Protein AF-A0A8R1DYJ7-F1 (afdb_monomer)

Solvent-accessible surface area (backbone atoms only — not comparable to full-atom values): 6327 Å² total; per-residue (Å²): 142,82,94,68,93,82,84,75,61,79,80,60,71,29,80,82,81,41,103,53,76,79,50,65,67,56,54,32,52,53,35,37,75,46,55,18,46,70,68,60,24,51,51,48,42,57,52,53,61,76,42,48,66,57,46,63,75,16,69,88,36,70,67,53,33,47,53,51,48,55,51,51,48,51,53,42,56,57,52,40,71,75,48,54,72,62,34,40,50,20,47,52,51,44,53,51,49,46,53,49,53,44,54,52,57,62,71,76,106

Organism: Caenorhabditis japonica (NCBI:txid281687)

Nearest PDB structures (foldseek):
  7xgg-assembly2_D  TM=5.601E-01  e=3.342E+00  synthetic construct

Foldseek 3Di:
DDDDPPQDFQAPLCVPPPPDRDDLVRQLVLLVVLVADSVLSVVLSVLVVVLVVQCVVCVVPPVSNSVSSVVSVVVNLVSQVVPDPRNVVSVVVSVVVSSVSVVVVVVVD

Structure (mmCIF, N/CA/C/O backbone):
data_AF-A0A8R1DYJ7-F1
#
_entry.id   AF-A0A8R1DYJ7-F1
#
loop_
_atom_site.group_PDB
_atom_site.id
_atom_site.type_symbol
_atom_site.label_atom_id
_atom_site.label_alt_id
_atom_site.label_comp_id
_atom_site.label_asym_id
_atom_site.label_entity_id
_atom_site.label_seq_id
_atom_site.pdbx_PDB_ins_code
_atom_site.Cartn_x
_atom_site.Cartn_y
_atom_site.Cartn_z
_atom_site.occupancy
_atom_site.B_iso_o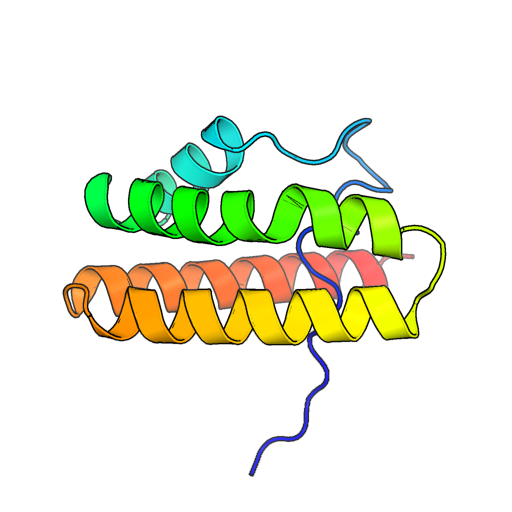r_equiv
_atom_site.auth_seq_id
_atom_site.auth_comp_id
_atom_site.auth_asym_id
_atom_site.auth_atom_id
_atom_site.pdbx_PDB_model_num
ATOM 1 N N . MET A 1 1 ? 14.687 14.356 11.577 1.00 37.66 1 MET A N 1
ATOM 2 C CA . MET A 1 1 ? 15.605 14.055 10.454 1.00 37.66 1 MET A CA 1
ATOM 3 C C . MET A 1 1 ? 16.116 12.627 10.605 1.00 37.66 1 MET A C 1
ATOM 5 O O . MET A 1 1 ? 16.914 12.376 11.494 1.00 37.66 1 MET A O 1
ATOM 9 N N . CYS A 1 2 ? 15.629 11.687 9.793 1.00 27.88 2 CYS A N 1
ATOM 10 C CA . CYS A 1 2 ? 16.118 10.304 9.744 1.00 27.88 2 CYS A CA 1
ATOM 11 C C . CYS A 1 2 ? 16.215 9.884 8.277 1.00 27.88 2 CYS A C 1
ATOM 13 O O . CYS A 1 2 ? 15.250 9.438 7.664 1.00 27.88 2 CYS A O 1
ATOM 15 N N . LYS A 1 3 ? 17.403 10.109 7.714 1.00 33.09 3 LYS A N 1
ATOM 16 C CA . LYS A 1 3 ? 17.831 9.602 6.412 1.00 33.09 3 LYS A CA 1
ATOM 17 C C . LYS A 1 3 ? 18.110 8.108 6.566 1.00 33.09 3 LYS A C 1
ATOM 19 O O . LYS A 1 3 ? 19.193 7.748 7.008 1.00 33.09 3 LYS A O 1
ATOM 24 N N . LEU A 1 4 ? 17.155 7.247 6.232 1.00 33.81 4 LEU A N 1
ATOM 25 C CA . LEU A 1 4 ? 17.423 5.823 6.037 1.00 33.81 4 LEU A CA 1
ATOM 26 C C . LEU A 1 4 ? 16.694 5.352 4.784 1.00 33.81 4 LEU A C 1
ATOM 28 O O . LEU A 1 4 ? 15.472 5.229 4.755 1.00 33.81 4 LEU A O 1
ATOM 32 N N . PHE A 1 5 ? 17.494 5.116 3.751 1.00 36.94 5 PHE A N 1
ATOM 33 C CA . PHE A 1 5 ? 17.145 4.427 2.521 1.00 36.94 5 PHE A CA 1
ATOM 34 C C . PHE A 1 5 ? 16.600 3.030 2.857 1.00 36.94 5 PHE A C 1
ATOM 36 O O . PHE A 1 5 ? 17.359 2.078 2.998 1.00 36.94 5 PHE A O 1
ATOM 43 N N . VAL A 1 6 ? 15.284 2.900 3.018 1.00 38.75 6 VAL A N 1
ATOM 44 C CA . VAL A 1 6 ? 14.596 1.601 3.112 1.00 38.75 6 VAL A CA 1
ATOM 45 C C . VAL A 1 6 ? 13.898 1.370 1.777 1.00 38.75 6 VAL A C 1
ATOM 47 O O . VAL A 1 6 ? 12.678 1.377 1.678 1.00 38.75 6 VAL A O 1
ATOM 50 N N . ALA A 1 7 ? 14.711 1.281 0.727 1.00 37.66 7 ALA A N 1
ATOM 51 C CA . ALA A 1 7 ? 14.278 1.107 -0.654 1.00 37.66 7 ALA A CA 1
ATOM 52 C C . ALA A 1 7 ? 14.714 -0.265 -1.173 1.00 37.66 7 ALA A C 1
ATOM 54 O O . ALA A 1 7 ? 15.347 -0.360 -2.212 1.00 37.66 7 ALA A O 1
ATOM 55 N N . VAL A 1 8 ? 14.438 -1.315 -0.400 1.00 42.59 8 VAL A N 1
ATOM 56 C CA . VAL A 1 8 ? 14.426 -2.710 -0.852 1.00 42.59 8 VAL A CA 1
ATOM 57 C C . VAL A 1 8 ? 13.574 -3.472 0.167 1.00 42.59 8 VAL A C 1
ATOM 59 O O . VAL A 1 8 ? 14.092 -3.787 1.227 1.00 42.59 8 VAL A O 1
ATOM 62 N N . ALA A 1 9 ? 12.276 -3.712 -0.051 1.00 45.94 9 ALA A N 1
ATOM 63 C CA . ALA A 1 9 ? 11.552 -4.606 0.877 1.00 45.94 9 ALA A CA 1
ATOM 64 C C . ALA A 1 9 ? 10.233 -5.228 0.391 1.00 45.94 9 ALA A C 1
ATOM 66 O O . ALA A 1 9 ? 9.608 -5.929 1.175 1.00 45.94 9 ALA A O 1
ATOM 67 N N . LEU A 1 10 ? 9.785 -5.030 -0.852 1.00 43.50 10 LEU A N 1
ATOM 68 C CA . LEU A 1 10 ? 8.628 -5.796 -1.357 1.00 43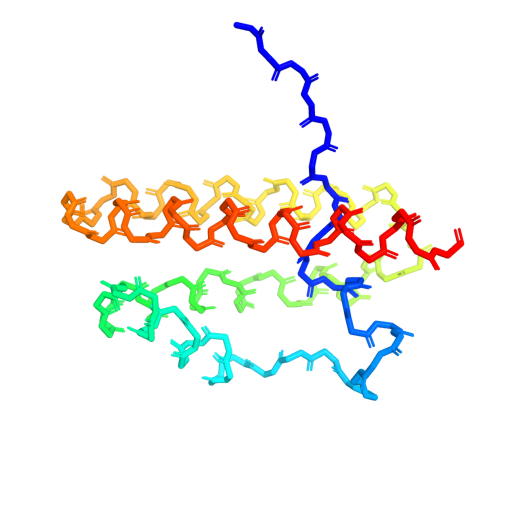.50 10 LEU A CA 1
ATOM 69 C C . LEU A 1 10 ? 8.945 -6.655 -2.587 1.00 43.50 10 LEU A C 1
ATOM 71 O O . LEU A 1 10 ? 8.266 -7.647 -2.807 1.00 43.50 10 LEU A O 1
ATOM 75 N N . LEU A 1 11 ? 10.034 -6.371 -3.313 1.00 42.09 11 LEU A N 1
ATOM 76 C CA . LEU A 1 11 ? 10.450 -7.169 -4.479 1.00 42.09 11 LEU A CA 1
ATOM 77 C C . LEU A 1 11 ? 11.728 -8.001 -4.278 1.00 42.09 11 LEU A C 1
ATOM 79 O O . LEU A 1 11 ? 12.087 -8.758 -5.170 1.00 42.09 11 LEU A O 1
ATOM 83 N N . ALA A 1 12 ? 12.418 -7.893 -3.135 1.00 38.59 12 ALA A N 1
ATOM 84 C CA . ALA A 1 12 ? 13.665 -8.640 -2.900 1.00 38.59 12 ALA A CA 1
ATOM 85 C C . ALA A 1 12 ? 13.611 -9.653 -1.748 1.00 38.59 12 ALA A C 1
ATOM 87 O O . ALA A 1 12 ? 14.539 -10.443 -1.622 1.00 38.59 12 ALA A O 1
ATOM 88 N N . ILE A 1 13 ? 12.549 -9.681 -0.928 1.00 40.88 13 ILE A N 1
ATOM 89 C CA . ILE A 1 13 ? 12.423 -10.713 0.125 1.00 40.88 13 ILE A CA 1
ATOM 90 C C . ILE A 1 13 ? 12.038 -12.077 -0.477 1.00 40.88 13 ILE A C 1
ATOM 92 O O . ILE A 1 13 ? 12.198 -13.108 0.162 1.00 40.88 13 ILE A O 1
ATOM 96 N N . THR A 1 14 ? 11.568 -12.120 -1.727 1.00 41.50 14 THR A N 1
ATOM 97 C CA . THR A 1 14 ? 11.221 -13.384 -2.392 1.00 41.50 14 THR A CA 1
ATOM 98 C C . THR A 1 14 ? 12.372 -14.010 -3.169 1.00 41.50 14 THR A C 1
ATOM 100 O O . THR A 1 14 ? 12.313 -15.205 -3.432 1.00 41.50 14 THR A O 1
ATOM 103 N N . ALA A 1 15 ? 13.454 -13.275 -3.461 1.00 37.03 15 ALA A N 1
ATOM 104 C CA . ALA A 1 15 ? 14.566 -13.764 -4.288 1.00 37.03 15 ALA A CA 1
ATOM 105 C C . ALA A 1 15 ? 15.311 -14.987 -3.709 1.00 37.03 15 ALA A C 1
ATOM 107 O O . ALA A 1 15 ? 16.148 -15.576 -4.385 1.00 37.03 15 ALA A O 1
ATOM 108 N N . SER A 1 16 ? 15.008 -15.383 -2.475 1.00 42.09 16 SER A N 1
ATOM 109 C CA . SER A 1 16 ? 15.699 -16.436 -1.735 1.00 42.09 16 SER A CA 1
ATOM 110 C C . SER A 1 16 ? 14.794 -17.512 -1.129 1.00 42.09 16 SER A C 1
ATOM 112 O O . SER A 1 16 ? 15.319 -18.482 -0.588 1.00 42.09 16 SER A O 1
ATOM 114 N N . ALA A 1 17 ? 13.464 -17.386 -1.223 1.00 41.19 17 ALA A N 1
ATOM 115 C CA . ALA A 1 17 ? 12.547 -18.403 -0.691 1.00 41.19 17 ALA A CA 1
ATOM 116 C C . ALA A 1 17 ? 11.245 -18.602 -1.487 1.00 41.19 17 ALA A C 1
ATOM 118 O O . ALA A 1 17 ? 10.660 -19.675 -1.378 1.00 41.19 17 ALA A O 1
ATOM 119 N N . HIS A 1 18 ? 10.798 -17.643 -2.311 1.00 37.84 18 HIS A N 1
ATOM 120 C CA . HIS A 1 18 ? 9.570 -17.779 -3.106 1.00 37.84 18 HIS A CA 1
ATOM 121 C C . HIS A 1 18 ? 9.858 -17.572 -4.604 1.00 37.84 18 HIS A C 1
ATOM 123 O O . HIS A 1 18 ? 10.329 -16.504 -4.991 1.00 37.84 18 HIS A O 1
ATOM 129 N N . PRO A 1 19 ? 9.550 -18.551 -5.479 1.00 41.38 19 PRO A N 1
ATOM 130 C CA . PRO A 1 19 ? 9.885 -18.504 -6.907 1.00 41.38 19 PRO A CA 1
ATOM 131 C C . PRO A 1 19 ? 9.136 -17.423 -7.715 1.00 41.38 19 PRO A C 1
ATOM 133 O O . PRO A 1 19 ? 9.342 -17.320 -8.923 1.00 41.38 19 PRO A O 1
ATOM 136 N N . ALA A 1 20 ? 8.293 -16.604 -7.079 1.00 52.72 20 ALA A N 1
ATOM 137 C CA . ALA A 1 20 ? 7.571 -15.503 -7.703 1.00 52.72 20 ALA A CA 1
ATOM 138 C C . ALA A 1 20 ? 7.379 -14.325 -6.722 1.00 52.72 20 ALA A C 1
ATOM 140 O O . ALA A 1 20 ? 7.338 -14.537 -5.505 1.00 52.72 20 ALA A O 1
ATOM 141 N N . PRO A 1 21 ? 7.271 -13.075 -7.220 1.00 57.31 21 PRO A N 1
ATOM 142 C CA . PRO A 1 21 ? 6.777 -11.958 -6.416 1.00 57.31 21 PRO A CA 1
ATOM 143 C C . PRO A 1 21 ? 5.356 -12.261 -5.901 1.00 57.31 21 PRO A C 1
ATOM 145 O O . PRO A 1 21 ? 4.596 -12.917 -6.617 1.00 57.31 21 PRO A O 1
ATOM 148 N N . PRO A 1 22 ? 4.993 -11.798 -4.689 1.00 67.62 22 PRO A N 1
ATOM 149 C CA . PRO A 1 22 ? 3.674 -12.061 -4.126 1.00 67.62 22 PRO A CA 1
ATOM 150 C C . PRO A 1 22 ? 2.588 -11.410 -4.987 1.00 67.62 22 PRO A C 1
ATOM 152 O O . PRO A 1 22 ? 2.763 -10.303 -5.510 1.00 67.62 22 PRO A O 1
ATOM 155 N N . THR A 1 23 ? 1.465 -12.102 -5.138 1.00 79.31 23 THR A N 1
ATOM 156 C CA . THR A 1 23 ? 0.281 -11.585 -5.832 1.00 79.31 23 THR A CA 1
ATOM 157 C C . THR A 1 23 ? -0.426 -10.505 -5.007 1.00 79.31 23 THR A C 1
ATOM 159 O O . THR A 1 23 ? -0.239 -10.401 -3.794 1.00 79.31 23 THR A O 1
ATOM 162 N N . GLY A 1 24 ? -1.268 -9.690 -5.655 1.00 79.94 24 GLY A N 1
ATOM 163 C CA . GLY A 1 24 ? -2.058 -8.661 -4.966 1.00 79.94 24 GLY A CA 1
ATOM 164 C C . GLY A 1 24 ? -2.949 -9.237 -3.858 1.00 79.94 24 GLY A C 1
ATOM 165 O O . GLY A 1 24 ? -3.024 -8.660 -2.776 1.00 79.94 24 GLY A O 1
ATOM 166 N N . ASP A 1 25 ? -3.551 -10.408 -4.086 1.00 82.94 25 ASP A N 1
ATOM 167 C CA . ASP A 1 25 ? -4.351 -11.121 -3.084 1.00 82.94 25 ASP A CA 1
ATOM 168 C C . ASP A 1 25 ? -3.523 -11.610 -1.892 1.00 82.94 25 ASP A C 1
ATOM 170 O O . ASP A 1 25 ? -3.965 -11.476 -0.751 1.00 82.94 25 ASP A O 1
ATOM 174 N N . GLU A 1 26 ? -2.305 -12.113 -2.119 1.00 84.69 26 GLU A N 1
ATOM 175 C CA . GLU A 1 26 ? -1.404 -12.498 -1.025 1.00 84.69 26 GLU A CA 1
ATOM 176 C C . GLU A 1 26 ? -1.030 -11.286 -0.169 1.00 84.69 26 GLU A C 1
ATOM 178 O O . GLU A 1 26 ? -1.148 -11.332 1.055 1.00 84.69 26 GLU A O 1
ATOM 183 N N . VAL A 1 27 ? -0.658 -10.168 -0.802 1.00 85.31 27 VAL A N 1
ATOM 184 C CA . VAL A 1 27 ? -0.326 -8.933 -0.076 1.00 85.31 27 VAL A CA 1
ATOM 185 C C . VAL A 1 27 ? -1.545 -8.405 0.685 1.00 85.31 27 VAL A C 1
ATOM 187 O O . VAL A 1 27 ? -1.413 -7.985 1.836 1.00 85.31 27 VAL A O 1
ATOM 190 N N . LYS A 1 28 ? -2.743 -8.466 0.091 1.00 88.06 28 LYS A N 1
ATOM 191 C CA . LYS A 1 28 ? -3.990 -8.076 0.760 1.00 88.06 28 LYS A CA 1
ATOM 192 C C . LYS A 1 28 ? -4.253 -8.950 1.984 1.00 88.06 28 LYS A C 1
ATOM 194 O O . LYS A 1 28 ? -4.557 -8.417 3.048 1.00 88.06 28 LYS A O 1
ATOM 199 N N . ALA A 1 29 ? -4.119 -10.269 1.852 1.00 90.75 29 ALA A N 1
ATOM 200 C CA . ALA A 1 29 ? -4.321 -11.204 2.952 1.00 90.75 29 ALA A CA 1
ATOM 201 C C . ALA A 1 29 ? -3.333 -10.951 4.100 1.00 90.75 29 ALA A C 1
ATOM 203 O O . ALA A 1 29 ? -3.733 -10.956 5.263 1.00 90.75 29 ALA A O 1
ATOM 204 N N . GLU A 1 30 ? -2.066 -10.659 3.792 1.00 89.94 30 GLU A N 1
ATOM 205 C CA . GLU A 1 30 ? -1.072 -10.301 4.807 1.00 89.94 30 GLU A CA 1
ATOM 206 C C . GLU A 1 30 ? -1.391 -8.975 5.516 1.00 89.94 30 GLU A C 1
ATOM 208 O O . GLU A 1 30 ? -1.214 -8.877 6.732 1.00 89.94 30 GLU A O 1
ATOM 213 N N . LEU A 1 31 ? -1.881 -7.966 4.786 1.00 89.69 31 LEU A N 1
ATOM 214 C CA . LEU A 1 31 ? -2.321 -6.688 5.360 1.00 89.69 31 LEU A CA 1
ATOM 215 C C . LEU A 1 31 ? -3.507 -6.889 6.311 1.00 89.69 31 LEU A C 1
ATOM 217 O O . LEU A 1 31 ? -3.489 -6.383 7.435 1.00 89.69 31 LEU A O 1
ATOM 221 N N . VAL A 1 32 ? -4.498 -7.679 5.893 1.00 93.88 32 VAL A N 1
ATOM 222 C CA . VAL A 1 32 ? -5.667 -8.007 6.722 1.00 93.88 32 VAL A CA 1
ATOM 223 C C . VAL A 1 32 ? -5.264 -8.808 7.956 1.00 93.88 32 VAL A C 1
ATOM 225 O O . VAL A 1 32 ? -5.689 -8.490 9.066 1.00 93.88 32 VAL A O 1
ATOM 228 N N . ALA A 1 33 ? -4.372 -9.787 7.804 1.00 93.44 33 ALA A N 1
ATOM 229 C CA . ALA A 1 33 ? -3.822 -10.543 8.927 1.00 93.44 33 ALA A CA 1
ATOM 230 C C . ALA A 1 33 ? -3.018 -9.663 9.903 1.00 93.44 33 ALA A C 1
ATOM 232 O O . ALA A 1 33 ? -2.930 -9.980 11.089 1.00 93.44 33 ALA A O 1
ATOM 233 N N . ALA A 1 34 ? -2.448 -8.552 9.427 1.00 90.94 34 ALA A N 1
ATOM 234 C CA . ALA A 1 34 ? -1.774 -7.555 10.256 1.00 90.94 34 ALA A CA 1
ATOM 235 C C . ALA A 1 34 ? -2.734 -6.563 10.940 1.00 90.94 34 ALA A C 1
ATOM 237 O O . ALA A 1 34 ? -2.278 -5.715 11.707 1.00 90.94 34 ALA A O 1
ATOM 238 N N . GLY A 1 35 ? -4.042 -6.674 10.696 1.00 93.19 35 GLY A N 1
ATOM 239 C CA . GLY A 1 35 ? -5.075 -5.840 11.310 1.00 93.19 35 GLY A CA 1
ATOM 240 C C . GLY A 1 35 ? -5.484 -4.618 10.488 1.00 93.19 35 GLY A C 1
ATOM 241 O O . GLY A 1 35 ? -6.232 -3.786 10.995 1.00 93.19 35 GLY A O 1
ATOM 242 N N . VAL A 1 36 ? -5.019 -4.492 9.241 1.00 94.62 36 VAL A N 1
ATOM 243 C CA . VAL A 1 36 ? -5.533 -3.482 8.305 1.00 94.62 36 VAL A CA 1
ATOM 244 C C . VAL A 1 36 ? -6.914 -3.931 7.826 1.00 94.62 36 VAL A C 1
ATOM 246 O O . VAL A 1 36 ? -7.099 -5.088 7.455 1.00 94.62 36 VAL A O 1
ATOM 249 N N . SER A 1 37 ? -7.905 -3.046 7.820 1.00 96.94 37 SER A N 1
ATOM 250 C CA . SER A 1 37 ? -9.246 -3.377 7.329 1.00 96.94 37 SER A CA 1
ATOM 251 C C . SER A 1 37 ? -9.230 -3.811 5.861 1.00 96.94 37 SER A C 1
ATOM 253 O O . SER A 1 37 ? -8.373 -3.402 5.078 1.00 96.94 37 SER A O 1
ATOM 255 N N . GLU A 1 38 ? -10.215 -4.615 5.450 1.00 95.56 38 GLU A N 1
ATOM 256 C CA . GLU A 1 38 ? -10.299 -5.098 4.065 1.00 95.56 38 GLU A CA 1
ATOM 257 C C . GLU A 1 38 ? -10.357 -3.964 3.035 1.00 95.56 38 GLU A C 1
ATOM 259 O O . GLU A 1 38 ? -9.748 -4.073 1.969 1.00 95.56 38 GLU A O 1
ATOM 264 N N . THR A 1 39 ? -11.057 -2.873 3.359 1.00 95.38 39 THR A N 1
ATOM 265 C CA . THR A 1 39 ? -11.166 -1.686 2.503 1.00 95.38 39 THR A CA 1
ATOM 266 C C . THR A 1 39 ? -9.819 -0.985 2.360 1.00 95.38 39 THR A C 1
ATOM 268 O O . THR A 1 39 ? -9.396 -0.714 1.235 1.00 95.38 39 THR A O 1
ATOM 271 N N . ALA A 1 40 ? -9.121 -0.739 3.474 1.00 93.62 40 ALA A N 1
ATOM 272 C CA . ALA A 1 40 ? -7.800 -0.120 3.450 1.00 93.62 40 ALA A CA 1
ATOM 273 C C . ALA A 1 40 ? -6.775 -1.017 2.736 1.00 93.62 40 ALA A C 1
ATOM 275 O O . ALA A 1 40 ? -5.988 -0.544 1.915 1.00 93.62 40 ALA A O 1
ATOM 276 N N . ALA A 1 41 ? -6.823 -2.330 2.967 1.00 92.94 41 ALA A N 1
ATOM 277 C CA . ALA A 1 41 ? -5.966 -3.288 2.281 1.00 92.94 41 ALA A CA 1
ATOM 278 C C . ALA A 1 41 ? -6.228 -3.294 0.766 1.00 92.94 41 ALA A C 1
ATOM 280 O O . ALA A 1 41 ? -5.284 -3.212 -0.016 1.00 92.94 41 ALA A O 1
ATOM 281 N N . ALA A 1 42 ? -7.493 -3.315 0.334 1.00 93.25 42 ALA A N 1
ATOM 282 C CA . ALA A 1 42 ? -7.847 -3.245 -1.083 1.00 93.25 42 ALA A CA 1
ATOM 283 C C . ALA A 1 42 ? -7.385 -1.932 -1.739 1.00 93.25 42 ALA A C 1
ATOM 285 O O . ALA A 1 42 ? -6.876 -1.955 -2.859 1.00 93.25 42 ALA A O 1
ATOM 286 N N . GLY A 1 43 ? -7.501 -0.797 -1.045 1.00 92.25 43 GLY A N 1
ATOM 287 C CA . GLY A 1 43 ? -7.003 0.478 -1.559 1.00 92.25 43 GLY A CA 1
ATOM 288 C C . GLY A 1 43 ? -5.479 0.530 -1.679 1.00 92.25 43 GLY A C 1
ATOM 289 O O . GLY A 1 43 ? -4.972 1.048 -2.672 1.00 92.25 43 GLY A O 1
ATOM 290 N N . LEU A 1 44 ? -4.741 -0.081 -0.746 1.00 91.31 44 LEU A N 1
ATOM 291 C CA . LEU A 1 44 ? -3.285 -0.239 -0.858 1.00 91.31 44 LEU A CA 1
ATOM 292 C C . LEU A 1 44 ? -2.890 -1.103 -2.068 1.00 91.31 44 LEU A C 1
ATOM 294 O O . LEU A 1 44 ? -1.936 -0.758 -2.770 1.00 91.31 44 LEU A O 1
ATOM 298 N N . ILE A 1 45 ? -3.634 -2.178 -2.358 1.00 90.31 45 ILE A N 1
ATOM 299 C CA . ILE A 1 45 ? -3.425 -2.970 -3.583 1.00 90.31 45 ILE A CA 1
ATOM 300 C C . ILE A 1 45 ? -3.673 -2.116 -4.824 1.00 90.31 45 ILE A C 1
ATOM 302 O O . ILE A 1 45 ? -2.815 -2.072 -5.703 1.00 90.31 45 ILE A O 1
ATOM 306 N N . ALA A 1 46 ? -4.776 -1.367 -4.858 1.00 90.56 46 ALA A N 1
ATOM 307 C CA . ALA A 1 46 ? -5.090 -0.488 -5.978 1.00 90.56 46 ALA A CA 1
ATOM 308 C C . ALA A 1 46 ? -4.016 0.593 -6.194 1.00 90.56 46 ALA A C 1
ATOM 310 O O . ALA A 1 46 ? -3.735 0.959 -7.334 1.00 90.56 46 ALA A O 1
ATOM 311 N N . VAL A 1 47 ? -3.378 1.099 -5.129 1.00 90.19 47 VAL A N 1
ATOM 312 C CA . VAL A 1 47 ? -2.196 1.967 -5.260 1.00 90.19 47 VAL A CA 1
ATOM 313 C C . VAL A 1 47 ? -1.054 1.210 -5.933 1.00 90.19 47 VAL A C 1
ATOM 315 O O . VAL A 1 47 ? -0.505 1.716 -6.904 1.00 90.19 47 VAL A O 1
ATOM 318 N N . GLY A 1 48 ? -0.722 -0.001 -5.480 1.00 85.81 48 GLY A N 1
ATOM 319 C CA . GLY A 1 48 ? 0.340 -0.820 -6.077 1.00 85.81 48 GLY A CA 1
ATOM 320 C C . GLY A 1 48 ? 0.116 -1.144 -7.556 1.00 85.81 48 GLY A C 1
ATOM 321 O O . GLY A 1 48 ? 1.050 -1.059 -8.356 1.00 85.81 48 GLY A O 1
ATOM 322 N N . GLU A 1 49 ? -1.123 -1.441 -7.947 1.00 86.81 49 GLU A N 1
ATOM 323 C CA . GLU A 1 49 ? -1.479 -1.745 -9.336 1.00 86.81 49 GLU A CA 1
ATOM 324 C C . GLU A 1 49 ? -1.186 -0.583 -10.296 1.00 86.81 49 GLU A C 1
ATOM 326 O O . GLU A 1 49 ? -0.745 -0.831 -11.420 1.00 86.81 49 GLU A O 1
ATOM 331 N N . LYS A 1 50 ? -1.310 0.677 -9.845 1.00 89.75 50 LYS A N 1
ATOM 332 C CA . LYS A 1 50 ? -0.967 1.877 -10.641 1.00 89.75 50 LYS A CA 1
ATOM 333 C C . LYS A 1 50 ? 0.506 1.957 -11.041 1.00 89.75 50 LYS A C 1
ATOM 335 O O . LYS A 1 50 ? 0.835 2.720 -11.946 1.00 89.75 50 LYS A O 1
ATOM 340 N N . TYR A 1 51 ? 1.381 1.238 -10.337 1.00 87.25 51 TYR A N 1
ATOM 341 C CA . TYR A 1 51 ? 2.829 1.264 -10.553 1.00 87.25 51 TYR A CA 1
ATOM 342 C C . TYR A 1 51 ? 3.363 -0.003 -11.222 1.00 87.25 51 TYR A C 1
ATOM 344 O O . TYR A 1 51 ? 4.562 -0.088 -11.498 1.00 87.25 51 TYR A O 1
ATOM 352 N N . LYS A 1 52 ? 2.505 -1.000 -11.484 1.00 84.06 52 LYS A N 1
ATOM 353 C CA . LYS A 1 52 ? 2.918 -2.312 -12.001 1.00 84.06 52 LYS A CA 1
ATOM 354 C C . LYS A 1 52 ? 3.727 -2.184 -13.293 1.00 84.06 52 LYS A C 1
ATOM 356 O O . LYS A 1 52 ? 4.811 -2.756 -13.395 1.00 84.06 52 LYS A O 1
ATOM 361 N N . ASP A 1 53 ? 3.233 -1.407 -14.252 1.00 84.31 53 ASP A N 1
ATOM 362 C CA . ASP A 1 53 ? 3.892 -1.248 -15.550 1.00 84.31 53 ASP A CA 1
ATOM 363 C C . ASP A 1 53 ? 5.194 -0.444 -15.430 1.00 84.31 53 ASP A C 1
ATOM 365 O O . ASP A 1 53 ? 6.190 -0.789 -16.068 1.00 84.31 53 ASP A O 1
ATOM 369 N N . GLN A 1 54 ? 5.247 0.561 -14.546 1.00 86.12 54 GLN A N 1
ATOM 370 C CA . GLN A 1 54 ? 6.481 1.296 -14.258 1.00 86.12 54 GLN A CA 1
ATOM 371 C C . GLN A 1 54 ? 7.541 0.396 -13.611 1.00 86.12 54 GLN A C 1
ATOM 373 O O . GLN A 1 54 ? 8.718 0.511 -13.947 1.00 86.12 54 GLN A O 1
ATOM 378 N N . PHE A 1 55 ? 7.155 -0.524 -12.722 1.00 82.06 55 PHE A N 1
ATOM 379 C CA . PHE A 1 55 ? 8.087 -1.498 -12.147 1.00 82.06 55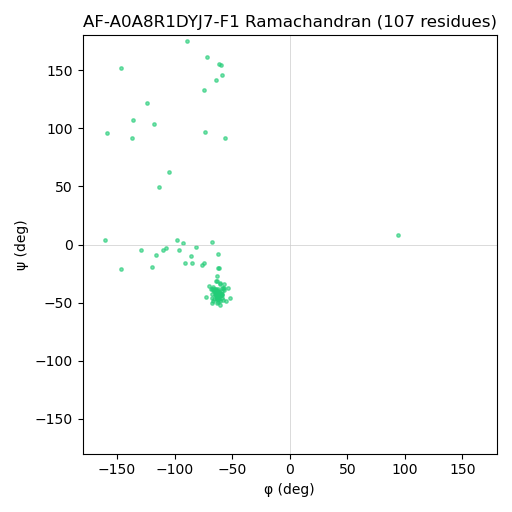 PHE A CA 1
ATOM 380 C C . PHE A 1 55 ? 8.620 -2.474 -13.197 1.00 82.06 55 PHE A C 1
ATOM 382 O O . PHE A 1 55 ? 9.813 -2.781 -13.186 1.00 82.06 55 PHE A O 1
ATOM 389 N N . VAL A 1 56 ? 7.772 -2.931 -14.123 1.00 82.69 56 VAL A N 1
ATOM 390 C CA . VAL A 1 56 ? 8.202 -3.775 -15.248 1.00 82.69 56 VAL A CA 1
ATOM 391 C C . VAL A 1 56 ? 9.180 -3.014 -16.144 1.00 82.69 56 VAL A C 1
ATOM 39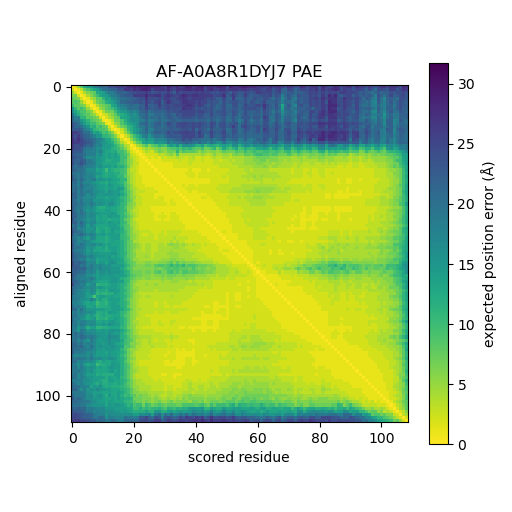3 O O . VAL A 1 56 ? 10.254 -3.533 -16.444 1.00 82.69 56 VAL A O 1
ATOM 396 N N . ALA A 1 57 ? 8.859 -1.769 -16.503 1.00 83.12 57 ALA A N 1
ATOM 397 C CA . ALA A 1 57 ? 9.723 -0.916 -17.318 1.00 83.12 57 ALA A CA 1
ATOM 398 C C . ALA A 1 57 ? 11.061 -0.595 -16.629 1.00 83.12 57 ALA A C 1
ATOM 400 O O . ALA A 1 57 ? 12.087 -0.442 -17.289 1.00 83.12 57 ALA A O 1
ATOM 401 N N . ALA A 1 58 ? 11.067 -0.520 -15.299 1.00 84.06 58 ALA A N 1
ATOM 402 C CA . ALA A 1 58 ? 12.242 -0.186 -14.506 1.00 84.06 58 ALA A CA 1
ATOM 403 C C . ALA A 1 58 ? 13.058 -1.404 -14.031 1.00 84.06 58 ALA A C 1
ATOM 405 O O . ALA A 1 58 ? 14.065 -1.225 -13.346 1.00 84.06 58 ALA A O 1
ATOM 406 N N . LYS A 1 59 ? 12.664 -2.636 -14.388 1.00 78.12 59 LYS A N 1
ATOM 407 C CA . LYS A 1 59 ? 13.245 -3.888 -13.862 1.00 78.12 59 LYS A CA 1
ATOM 408 C C . LYS A 1 59 ? 14.768 -3.982 -14.011 1.00 78.12 59 LYS A C 1
ATOM 410 O O . LYS A 1 59 ? 15.435 -4.504 -13.122 1.00 78.12 59 LYS A O 1
ATOM 415 N N . GLU A 1 60 ? 15.315 -3.483 -15.116 1.00 83.25 60 GLU A N 1
ATOM 416 C CA . GLU A 1 60 ? 16.754 -3.552 -15.418 1.00 83.25 60 GLU A CA 1
ATOM 417 C C . GLU A 1 60 ? 17.519 -2.278 -15.026 1.00 83.25 60 GLU A C 1
ATOM 419 O O . GLU A 1 60 ? 18.746 -2.235 -15.101 1.00 83.25 60 GLU A O 1
ATOM 424 N N . ASN A 1 61 ? 16.816 -1.238 -14.563 1.00 86.88 61 ASN A N 1
ATOM 425 C CA . ASN A 1 61 ? 17.415 0.028 -14.162 1.00 86.88 61 ASN A CA 1
ATOM 426 C C . ASN A 1 61 ? 17.152 0.295 -12.678 1.00 86.88 61 ASN A C 1
ATOM 428 O O . ASN A 1 61 ? 16.078 0.733 -12.272 1.00 86.88 61 ASN A O 1
ATOM 432 N N . LYS A 1 62 ? 18.189 0.086 -11.866 1.00 83.19 62 LYS A N 1
ATOM 433 C CA . LYS A 1 62 ? 18.126 0.243 -10.409 1.00 83.19 62 LYS A CA 1
ATOM 434 C C . LYS A 1 62 ? 17.687 1.643 -9.964 1.00 83.19 62 LYS A C 1
ATOM 436 O O . LYS A 1 62 ? 16.966 1.755 -8.975 1.00 83.19 62 LYS A O 1
ATOM 441 N N . GLU A 1 63 ? 18.114 2.696 -10.658 1.00 87.31 63 GLU A N 1
ATOM 442 C CA . GLU A 1 63 ? 17.745 4.073 -10.312 1.00 87.31 63 GLU A CA 1
ATOM 443 C C . GLU A 1 63 ? 16.279 4.356 -10.659 1.00 87.31 63 GLU A C 1
ATOM 445 O O . GLU A 1 63 ? 15.532 4.859 -9.818 1.00 87.31 63 GLU A O 1
ATOM 450 N N . ALA A 1 64 ? 15.836 3.940 -11.848 1.00 83.94 64 ALA A N 1
ATOM 451 C CA . ALA A 1 64 ? 14.434 4.035 -12.239 1.00 83.94 64 ALA A CA 1
ATOM 452 C C . ALA A 1 64 ? 13.538 3.228 -11.286 1.00 83.94 64 ALA A C 1
ATOM 454 O O . ALA A 1 64 ? 12.528 3.740 -10.811 1.00 83.94 64 ALA A O 1
ATOM 455 N N . GLY A 1 65 ? 13.942 2.005 -10.929 1.00 84.44 65 GLY A N 1
ATOM 456 C CA . GLY A 1 65 ? 13.184 1.142 -10.024 1.00 84.44 65 GLY A CA 1
ATOM 457 C C . GLY A 1 65 ? 13.069 1.746 -8.628 1.00 84.44 65 GLY A C 1
ATOM 458 O O . GLY A 1 65 ? 12.002 1.695 -8.015 1.00 84.44 65 GLY A O 1
ATOM 459 N N . LYS A 1 66 ? 14.137 2.396 -8.151 1.00 87.00 66 LYS A N 1
ATOM 460 C CA . LYS A 1 66 ? 14.111 3.155 -6.900 1.00 87.00 66 LYS A CA 1
ATOM 461 C C . LYS A 1 66 ? 13.137 4.335 -6.973 1.00 87.00 66 LYS A C 1
ATOM 463 O O . LYS A 1 66 ? 12.367 4.517 -6.038 1.00 87.00 66 LYS A O 1
ATOM 468 N N . ASN A 1 67 ? 13.137 5.105 -8.061 1.00 89.75 67 ASN A N 1
ATOM 469 C CA . ASN A 1 67 ? 12.226 6.244 -8.213 1.00 89.75 67 ASN A CA 1
ATOM 470 C C . ASN A 1 67 ? 10.755 5.807 -8.244 1.00 89.75 67 ASN A C 1
ATOM 472 O O . ASN A 1 67 ? 9.930 6.407 -7.557 1.00 89.75 67 ASN A O 1
ATOM 476 N N . VAL A 1 68 ? 10.436 4.740 -8.984 1.00 87.56 68 VAL A N 1
ATOM 477 C CA . VAL A 1 68 ? 9.083 4.154 -9.007 1.0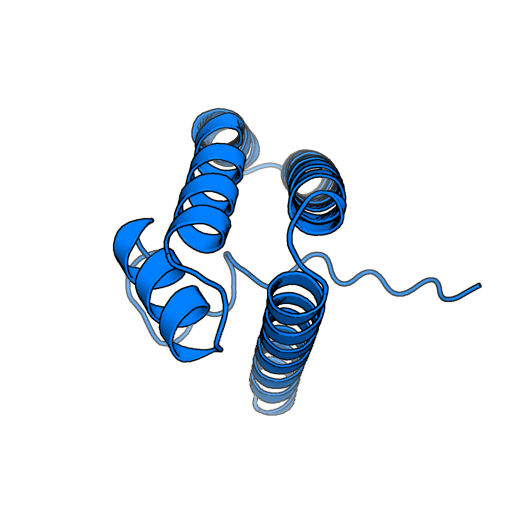0 87.56 68 VAL A CA 1
ATOM 478 C C . VAL A 1 68 ? 8.682 3.691 -7.607 1.00 87.56 68 VAL A C 1
ATOM 480 O O . VAL A 1 68 ? 7.573 3.967 -7.159 1.00 87.56 68 VAL A O 1
ATOM 483 N N . PHE A 1 69 ? 9.598 3.045 -6.883 1.00 85.81 69 PHE A N 1
ATOM 484 C CA . PHE A 1 69 ? 9.356 2.617 -5.509 1.00 85.81 69 PHE A CA 1
ATOM 485 C C . PHE A 1 69 ? 9.098 3.786 -4.551 1.00 85.81 69 PHE A C 1
ATOM 487 O O . PHE A 1 69 ? 8.168 3.715 -3.751 1.00 85.81 69 PHE A O 1
ATOM 494 N N . ASP A 1 70 ? 9.896 4.853 -4.620 1.00 88.19 70 ASP A N 1
ATOM 495 C CA . ASP A 1 70 ? 9.716 6.029 -3.762 1.00 88.19 70 ASP A CA 1
ATOM 496 C C . ASP A 1 70 ? 8.360 6.709 -4.020 1.00 88.19 70 ASP A C 1
ATOM 498 O O . ASP A 1 70 ? 7.700 7.129 -3.069 1.00 88.19 70 ASP A O 1
ATOM 502 N N . GLN A 1 71 ? 7.913 6.765 -5.280 1.00 90.69 71 GLN A N 1
ATOM 503 C CA . GLN A 1 71 ? 6.589 7.284 -5.642 1.00 90.69 71 GLN A CA 1
ATOM 504 C C . GLN A 1 71 ? 5.461 6.386 -5.134 1.00 90.69 71 GLN A C 1
ATOM 506 O O . GLN A 1 71 ? 4.564 6.870 -4.452 1.00 90.69 71 GLN A O 1
ATOM 511 N N . PHE A 1 72 ? 5.537 5.079 -5.404 1.00 90.75 72 PHE A N 1
ATOM 512 C CA . PHE A 1 72 ? 4.580 4.096 -4.891 1.00 90.75 72 PHE A CA 1
ATOM 513 C C . PHE A 1 72 ? 4.426 4.208 -3.373 1.00 90.75 72 PHE A C 1
ATOM 515 O O . PHE A 1 72 ? 3.313 4.237 -2.849 1.00 90.75 72 PHE A O 1
ATOM 522 N N . LYS A 1 73 ? 5.554 4.301 -2.664 1.00 88.50 73 LYS A N 1
ATOM 523 C CA . LYS A 1 73 ? 5.559 4.453 -1.216 1.00 88.50 73 LYS A CA 1
ATOM 524 C C . LYS A 1 73 ? 4.849 5.736 -0.791 1.00 88.50 73 LYS A C 1
ATOM 526 O O . LYS A 1 73 ? 4.016 5.675 0.104 1.00 88.50 73 LYS A O 1
ATOM 531 N N . ALA A 1 74 ? 5.172 6.869 -1.414 1.00 92.44 74 ALA A N 1
ATOM 532 C CA . ALA A 1 74 ? 4.549 8.147 -1.084 1.00 92.44 74 ALA A CA 1
ATOM 533 C C . ALA A 1 74 ? 3.023 8.107 -1.269 1.00 92.44 74 ALA A C 1
ATOM 535 O O . ALA A 1 74 ? 2.299 8.570 -0.391 1.00 92.44 74 ALA A O 1
ATOM 536 N N . ASP A 1 75 ? 2.538 7.496 -2.350 1.00 91.69 75 ASP A N 1
ATOM 537 C CA . ASP A 1 75 ? 1.103 7.342 -2.609 1.00 91.69 75 ASP A CA 1
ATOM 538 C C . ASP A 1 75 ? 0.430 6.385 -1.613 1.00 91.69 75 ASP A C 1
ATOM 540 O O . ASP A 1 75 ? -0.690 6.643 -1.170 1.00 91.69 75 ASP A O 1
ATOM 544 N N . ALA A 1 76 ? 1.105 5.302 -1.217 1.00 91.50 76 ALA A N 1
ATOM 545 C CA . ALA A 1 76 ? 0.596 4.376 -0.207 1.00 91.50 76 ALA A CA 1
ATOM 546 C C . ALA A 1 76 ? 0.534 5.028 1.188 1.00 91.50 76 ALA A C 1
ATOM 548 O O . ALA A 1 76 ? -0.463 4.871 1.894 1.00 91.50 76 ALA A O 1
ATOM 549 N N . ASP A 1 77 ? 1.566 5.793 1.564 1.00 89.50 77 ASP A N 1
ATOM 550 C CA . ASP A 1 77 ? 1.603 6.595 2.794 1.00 89.50 77 ASP 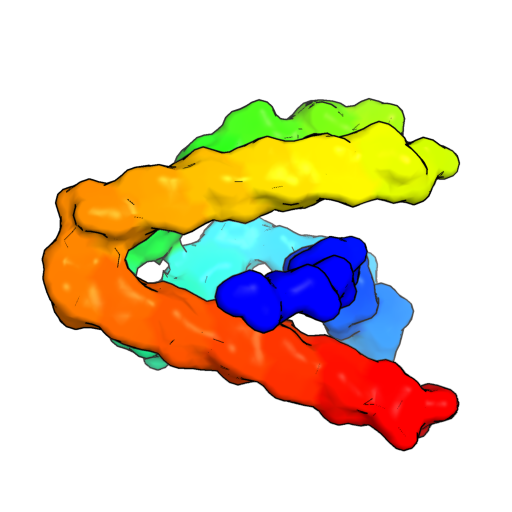A CA 1
ATOM 551 C C . ASP A 1 77 ? 0.508 7.684 2.781 1.0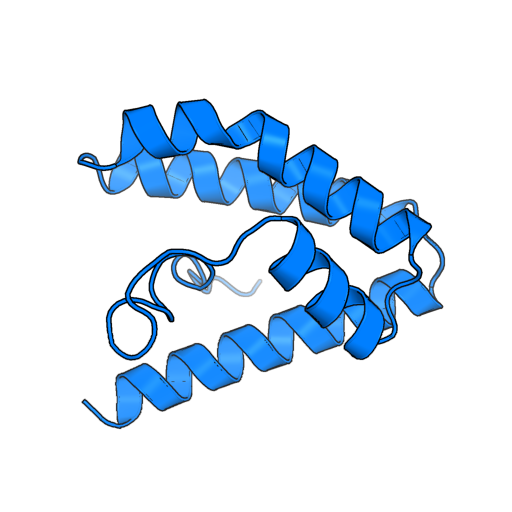0 89.50 77 ASP A C 1
ATOM 553 O O . ASP A 1 77 ? -0.212 7.858 3.764 1.00 89.50 77 ASP A O 1
ATOM 557 N N . ALA A 1 78 ? 0.312 8.380 1.658 1.00 94.62 78 ALA A N 1
ATOM 558 C CA . ALA A 1 78 ? -0.757 9.368 1.521 1.00 94.62 78 ALA A CA 1
ATOM 559 C C . ALA A 1 78 ? -2.147 8.721 1.614 1.00 94.62 78 ALA A C 1
ATOM 561 O O . ALA A 1 78 ? -3.038 9.255 2.274 1.00 94.62 78 ALA A O 1
ATOM 562 N N . TYR A 1 79 ? -2.336 7.554 0.994 1.00 93.88 79 TYR A N 1
ATOM 563 C CA . TYR A 1 79 ? -3.588 6.812 1.074 1.00 93.88 79 TYR A CA 1
ATOM 564 C C . TYR A 1 79 ? -3.889 6.367 2.507 1.00 93.88 79 TYR A C 1
ATOM 566 O O . TYR A 1 79 ? -4.983 6.641 3.003 1.00 93.88 79 TYR A O 1
ATOM 574 N N . ILE A 1 80 ? -2.939 5.728 3.202 1.00 93.75 80 ILE A N 1
ATOM 575 C CA . ILE A 1 80 ? -3.202 5.206 4.549 1.00 93.75 80 ILE A CA 1
ATOM 576 C C . ILE A 1 80 ? -3.506 6.328 5.551 1.00 93.75 80 ILE A C 1
ATOM 578 O O . ILE A 1 80 ? -4.337 6.138 6.432 1.00 93.75 80 ILE A O 1
ATOM 582 N N . GLN A 1 81 ? -2.932 7.524 5.373 1.00 93.31 81 GLN A N 1
ATOM 583 C CA . GLN A 1 81 ? -3.249 8.704 6.192 1.00 93.31 81 GLN A CA 1
ATOM 584 C C . GLN A 1 81 ? -4.718 9.146 6.107 1.00 93.31 81 GLN A C 1
ATOM 586 O O . GLN A 1 81 ? -5.198 9.841 6.999 1.00 93.31 81 GLN A O 1
ATOM 591 N N . THR A 1 82 ? -5.441 8.744 5.058 1.00 95.50 82 THR A N 1
ATOM 592 C CA . THR A 1 82 ? -6.888 8.997 4.925 1.00 95.50 82 THR A CA 1
ATOM 593 C C . THR A 1 82 ? -7.756 7.936 5.603 1.00 95.50 82 THR A C 1
ATOM 595 O O . THR A 1 82 ? -8.968 8.115 5.700 1.00 95.50 82 THR A O 1
ATOM 598 N N . GLN A 1 83 ? -7.158 6.826 6.042 1.00 96.19 83 GLN A N 1
ATOM 599 C CA . GLN A 1 83 ? -7.851 5.713 6.689 1.00 96.19 83 GLN A CA 1
ATOM 600 C C . GLN A 1 83 ? -7.926 5.919 8.211 1.00 96.19 83 GLN A C 1
ATOM 602 O O . GLN A 1 83 ? -7.365 6.873 8.757 1.00 96.19 83 GLN A O 1
ATOM 607 N N . SER A 1 84 ? -8.621 5.021 8.910 1.00 96.50 84 SER A N 1
ATOM 608 C CA . SER A 1 84 ? -8.806 5.096 10.365 1.00 96.50 84 SER A CA 1
ATOM 609 C C . SER A 1 84 ? -7.472 5.015 11.118 1.00 96.50 84 SER A C 1
ATOM 611 O O . SER A 1 84 ? -6.528 4.382 10.651 1.00 96.50 84 SER A O 1
ATOM 613 N N . GLU A 1 85 ? -7.398 5.556 12.339 1.00 95.44 85 GLU A N 1
ATOM 614 C CA . GLU A 1 85 ? -6.189 5.449 13.181 1.00 95.44 85 GLU A CA 1
ATOM 615 C C . GLU A 1 85 ? -5.765 3.989 13.432 1.00 95.44 85 GLU A C 1
ATOM 617 O O . GLU A 1 85 ? -4.572 3.678 13.487 1.00 95.44 85 GLU A O 1
ATOM 622 N N . ALA A 1 86 ? -6.739 3.077 13.528 1.00 94.62 86 ALA A N 1
ATOM 623 C CA . ALA A 1 86 ? -6.488 1.641 13.630 1.00 94.62 86 ALA A CA 1
ATOM 624 C C . ALA A 1 86 ? -5.775 1.090 12.380 1.00 94.62 86 ALA A C 1
ATOM 626 O O . ALA A 1 86 ? -4.769 0.395 12.513 1.00 94.62 86 ALA A O 1
ATOM 627 N N . ASP A 1 87 ? -6.237 1.458 11.181 1.00 92.31 87 ASP A N 1
ATOM 628 C CA . ASP A 1 87 ? -5.628 1.047 9.910 1.00 92.31 87 ASP A CA 1
ATOM 629 C C . ASP A 1 87 ? -4.219 1.625 9.752 1.00 92.31 87 ASP A C 1
ATOM 631 O O . ASP A 1 87 ? -3.290 0.911 9.374 1.00 92.31 87 ASP A O 1
ATOM 635 N N . GLN A 1 88 ? -4.038 2.903 10.098 1.00 94.12 88 GLN A N 1
ATOM 636 C CA . GLN A 1 88 ? -2.732 3.564 10.093 1.00 94.12 88 GLN A CA 1
ATOM 637 C C . GLN A 1 88 ? -1.736 2.849 11.012 1.00 94.12 88 GLN A C 1
ATOM 639 O O . GLN A 1 88 ? -0.601 2.574 10.616 1.00 94.12 88 GLN A O 1
ATOM 644 N N . THR A 1 89 ? -2.170 2.502 12.226 1.00 94.00 89 THR A N 1
ATOM 645 C CA . THR A 1 89 ? -1.340 1.803 13.216 1.00 94.00 89 THR A CA 1
ATOM 646 C C . THR A 1 89 ? -0.984 0.391 12.753 1.00 94.00 89 THR A C 1
ATOM 648 O O . THR A 1 89 ? 0.187 0.003 12.800 1.00 94.00 89 THR A O 1
ATOM 651 N N . ALA A 1 90 ? -1.969 -0.368 12.263 1.00 93.69 90 ALA A N 1
ATOM 652 C CA . ALA A 1 90 ? -1.766 -1.721 11.753 1.00 93.69 90 ALA A CA 1
ATOM 653 C C . ALA A 1 90 ? -0.818 -1.737 10.544 1.00 93.69 90 ALA A C 1
ATOM 655 O O . ALA A 1 90 ? 0.126 -2.531 10.496 1.00 93.69 90 ALA A O 1
ATOM 656 N N . TYR A 1 91 ? -0.996 -0.806 9.605 1.00 90.69 91 TYR A N 1
ATOM 657 C CA . TYR A 1 91 ? -0.115 -0.666 8.450 1.00 90.69 91 TYR A CA 1
ATOM 658 C C . TYR A 1 91 ? 1.313 -0.279 8.858 1.00 90.69 91 TYR A C 1
ATOM 660 O O . TYR A 1 91 ? 2.278 -0.879 8.383 1.00 90.69 91 TYR A O 1
ATOM 668 N N . ALA A 1 92 ? 1.483 0.665 9.787 1.00 90.81 92 ALA A N 1
ATOM 669 C CA . ALA A 1 92 ? 2.806 1.035 10.287 1.00 90.81 92 ALA A CA 1
ATOM 670 C C . ALA A 1 92 ? 3.528 -0.159 10.940 1.00 90.81 92 ALA A C 1
ATOM 672 O O . ALA A 1 92 ? 4.715 -0.387 10.675 1.00 90.81 92 ALA A O 1
ATOM 673 N N . ALA A 1 93 ? 2.812 -0.956 11.741 1.00 90.56 93 ALA A N 1
ATOM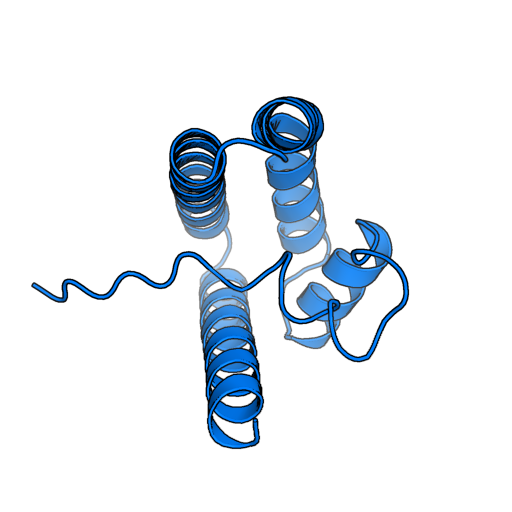 674 C CA . ALA A 1 93 ? 3.339 -2.180 12.339 1.00 90.56 93 ALA A CA 1
ATOM 675 C C . ALA A 1 93 ? 3.718 -3.224 11.273 1.00 90.56 93 ALA A C 1
ATOM 677 O O . ALA A 1 93 ? 4.799 -3.817 11.341 1.00 90.56 93 ALA A O 1
ATOM 678 N N . PHE A 1 94 ? 2.882 -3.397 10.246 1.00 88.81 94 PHE A N 1
ATOM 679 C CA . PHE A 1 94 ? 3.166 -4.266 9.103 1.00 88.81 94 PHE A CA 1
ATOM 680 C C . PHE A 1 94 ? 4.461 -3.863 8.379 1.00 88.81 94 PHE A C 1
ATOM 682 O O . PHE A 1 94 ? 5.339 -4.703 8.158 1.00 88.81 94 PHE A O 1
ATOM 689 N N . ILE A 1 95 ? 4.638 -2.573 8.076 1.00 86.44 95 ILE A N 1
ATOM 690 C CA . ILE A 1 95 ? 5.850 -2.057 7.423 1.00 86.44 95 ILE A CA 1
ATOM 691 C C . ILE A 1 95 ? 7.090 -2.256 8.303 1.00 86.44 95 ILE A C 1
ATOM 693 O O . ILE A 1 95 ? 8.150 -2.643 7.799 1.00 86.44 95 ILE A O 1
ATOM 697 N N . GLN A 1 96 ? 6.984 -2.033 9.617 1.00 86.81 96 GLN A N 1
ATOM 698 C CA . GLN A 1 96 ? 8.087 -2.300 10.544 1.00 86.81 96 GLN A CA 1
ATOM 699 C C . GLN A 1 96 ? 8.475 -3.780 10.565 1.00 86.81 96 GLN A C 1
ATOM 701 O O . GLN A 1 96 ? 9.670 -4.084 10.504 1.00 86.81 96 GLN A O 1
ATOM 706 N N . LYS A 1 97 ? 7.492 -4.689 10.588 1.00 84.50 97 LYS A N 1
ATOM 707 C CA . LYS A 1 97 ? 7.727 -6.136 10.529 1.00 84.50 97 LYS A CA 1
ATOM 708 C C . LYS A 1 97 ? 8.445 -6.530 9.239 1.00 84.50 97 LYS A C 1
ATOM 710 O O . LYS A 1 97 ? 9.527 -7.103 9.307 1.00 84.50 97 LYS A O 1
ATOM 715 N N . LYS A 1 98 ? 7.937 -6.120 8.073 1.00 82.75 98 LYS A N 1
ATOM 716 C CA . LYS A 1 98 ? 8.573 -6.411 6.772 1.00 82.75 98 LYS A CA 1
ATOM 717 C C . LYS A 1 98 ? 10.002 -5.862 6.686 1.00 82.75 98 LYS A C 1
ATOM 719 O O . LYS A 1 98 ? 10.895 -6.517 6.152 1.00 82.75 98 LYS A O 1
ATOM 724 N N . LYS A 1 99 ? 10.255 -4.681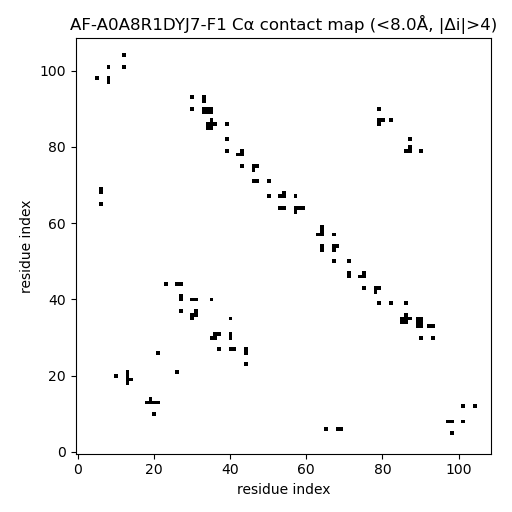 7.263 1.00 79.50 99 LYS A N 1
ATOM 725 C CA . LYS A 1 99 ? 11.605 -4.107 7.366 1.00 79.50 99 LYS A CA 1
ATOM 726 C C . LYS A 1 99 ? 12.522 -4.928 8.284 1.00 79.50 99 LYS A C 1
ATOM 728 O O . LYS A 1 99 ? 13.722 -5.018 8.013 1.00 79.50 99 LYS A O 1
ATOM 733 N N . ALA A 1 100 ? 12.009 -5.466 9.388 1.00 78.75 100 ALA A N 1
ATOM 734 C CA . ALA A 1 100 ? 12.774 -6.333 10.281 1.00 78.75 100 ALA A CA 1
ATOM 735 C C . ALA A 1 100 ? 13.114 -7.664 9.595 1.00 78.75 100 ALA A C 1
ATOM 737 O O . ALA A 1 100 ? 14.283 -8.048 9.596 1.00 78.75 100 ALA A O 1
ATOM 738 N N . ASP A 1 101 ? 12.139 -8.284 8.927 1.00 76.94 101 ASP A N 1
ATOM 739 C CA . ASP A 1 101 ? 12.312 -9.533 8.175 1.00 76.94 101 ASP A CA 1
ATOM 740 C C . ASP A 1 101 ? 13.377 -9.377 7.081 1.00 76.94 101 ASP A C 1
ATOM 742 O O . ASP A 1 101 ? 14.282 -10.201 6.960 1.00 76.94 101 ASP A O 1
ATOM 746 N N . PHE A 1 102 ? 13.350 -8.262 6.342 1.00 71.44 102 PHE A N 1
ATOM 747 C CA . PHE A 1 102 ? 14.360 -7.970 5.325 1.00 71.44 102 PHE A CA 1
ATOM 748 C C . PHE A 1 102 ? 15.774 -7.807 5.902 1.00 71.44 102 PHE A C 1
ATOM 750 O O . PHE A 1 102 ? 16.750 -8.317 5.353 1.00 71.44 102 PHE A O 1
ATOM 757 N N . GLN A 1 103 ? 15.904 -7.099 7.027 1.00 72.38 103 GLN A N 1
ATOM 758 C CA . GLN A 1 103 ? 17.197 -6.926 7.695 1.00 72.38 103 GLN A CA 1
ATOM 759 C C . GLN A 1 103 ? 17.731 -8.238 8.274 1.00 72.38 103 GLN A C 1
ATOM 761 O O . GLN A 1 103 ? 18.938 -8.468 8.228 1.00 72.38 103 GLN A O 1
ATOM 766 N N . ALA A 1 104 ? 16.855 -9.081 8.824 1.00 71.81 104 ALA A N 1
ATOM 767 C CA . ALA A 1 104 ? 17.221 -10.404 9.314 1.00 71.81 104 ALA A CA 1
ATOM 768 C C . ALA A 1 104 ? 17.704 -11.294 8.162 1.00 71.81 104 ALA A C 1
ATOM 770 O O . ALA A 1 104 ? 18.752 -11.925 8.283 1.00 71.81 104 ALA A O 1
ATOM 771 N N . PHE A 1 105 ? 17.006 -11.254 7.023 1.00 63.75 105 PHE A N 1
ATOM 772 C CA . PHE A 1 105 ? 17.387 -11.982 5.816 1.00 63.75 105 PHE A CA 1
ATOM 773 C C . PHE A 1 105 ? 18.784 -11.575 5.303 1.00 63.75 105 PHE A C 1
ATOM 775 O O . PHE A 1 105 ? 19.603 -12.431 4.987 1.00 63.75 105 PHE A O 1
ATOM 782 N N . HIS A 1 106 ? 19.108 -10.279 5.306 1.00 57.56 106 HIS A N 1
ATOM 783 C CA . HIS A 1 106 ? 20.433 -9.784 4.908 1.00 57.56 106 HIS A CA 1
ATOM 784 C C . HIS A 1 106 ? 21.552 -9.978 5.944 1.00 57.56 106 HIS A C 1
ATOM 786 O O . HIS A 1 106 ? 22.718 -9.872 5.582 1.00 57.56 106 HIS A O 1
ATOM 792 N N . LYS A 1 107 ? 21.242 -10.227 7.223 1.00 57.12 107 LYS A N 1
ATOM 793 C CA . LYS A 1 107 ? 22.259 -10.540 8.246 1.00 57.12 107 LYS A CA 1
ATOM 794 C C . LYS A 1 107 ? 22.645 -12.021 8.289 1.00 57.12 107 LYS A C 1
ATOM 796 O O . LYS A 1 107 ? 23.642 -12.347 8.924 1.00 57.12 107 LYS A O 1
ATOM 801 N N . GLY A 1 108 ? 21.847 -12.895 7.677 1.00 45.50 108 GLY A N 1
ATOM 802 C CA . GLY A 1 108 ? 22.087 -14.339 7.615 1.00 45.50 108 GLY A CA 1
ATOM 803 C C . GLY A 1 108 ? 22.748 -14.830 6.322 1.00 45.50 108 GLY A C 1
ATOM 804 O O . GLY A 1 108 ? 22.879 -16.043 6.172 1.00 45.50 108 GLY A O 1
ATOM 805 N N . ALA A 1 109 ? 23.121 -13.924 5.410 1.00 42.31 109 ALA A N 1
ATOM 806 C CA . ALA A 1 109 ? 23.770 -14.211 4.128 1.00 42.31 109 ALA A CA 1
ATOM 807 C C . ALA A 1 109 ? 25.240 -13.773 4.126 1.00 42.31 109 ALA A C 1
ATOM 809 O O . ALA A 1 109 ? 25.528 -12.683 4.674 1.00 42.31 109 ALA A O 1
#

Radius of gyration: 13.91 Å; Cα contacts (8 Å, |Δi|>4): 74; chains: 1; bounding box: 35×33×31 Å

Secondary structure (DSSP, 8-state):
--------SSSSSSTTT-SSPPPHHHHHHHHHHTT--HHHHHHHHHHHHTTHHHHHHTTT-HHHHHHHHHHHHHHHHHHHTTS-HHHHHHHHHHHHHHHHHHHHHHH--

pLDDT: mean 77.25, std 20.34, range [27.88, 96.94]

Mean predicted aligned error: 8.69 Å

InterPro domains:
  IPR027913 Protein of unknown function DUF4473 [PF14747] (21-98)
  IPR027913 Protein of unknown function DUF4473 [PTHR33272] (1-106)

Sequence (109 aa):
MCKLFVAVALLAITASAHPAPPTGDEVKAELVAAGVSETAAAGLIAVGEKYKDQFVAAKENKEAGKNVFDQFKADADAYIQTQSEADQTAYAAFIQKKKADFQAFHKGA